Protein AF-E5B4K0-F1 (afdb_monomer)

Structure (mmCIF, N/CA/C/O backbone):
data_AF-E5B4K0-F1
#
_entry.id   AF-E5B4K0-F1
#
loop_
_atom_site.group_PDB
_atom_site.id
_atom_site.type_symbol
_atom_site.label_atom_id
_atom_site.label_alt_id
_atom_site.label_comp_id
_atom_site.label_asym_id
_atom_site.label_entity_id
_atom_site.label_seq_id
_atom_site.pdbx_PDB_ins_code
_atom_site.Cartn_x
_atom_site.Cartn_y
_atom_site.Cartn_z
_atom_site.occupancy
_atom_site.B_iso_or_equiv
_atom_site.auth_seq_id
_atom_site.auth_comp_id
_atom_site.auth_asym_id
_atom_site.auth_atom_id
_atom_site.pdbx_PDB_model_num
ATOM 1 N N . MET A 1 1 ? 5.678 26.317 7.328 1.00 36.53 1 MET A N 1
ATOM 2 C CA . MET A 1 1 ? 5.593 26.131 5.861 1.00 36.53 1 MET A CA 1
ATOM 3 C C . MET A 1 1 ? 6.779 25.273 5.383 1.00 36.53 1 MET A C 1
ATOM 5 O O . MET A 1 1 ? 7.618 25.761 4.651 1.00 36.53 1 MET A O 1
ATOM 9 N N . VAL A 1 2 ? 6.903 24.018 5.852 1.00 39.28 2 VAL A N 1
ATOM 10 C CA . VAL A 1 2 ? 8.105 23.170 5.602 1.00 39.28 2 VAL A CA 1
ATOM 11 C C . VAL A 1 2 ? 7.749 21.763 5.081 1.00 39.28 2 VAL A C 1
ATOM 13 O O . VAL A 1 2 ? 8.505 21.184 4.314 1.00 39.28 2 VAL A O 1
ATOM 16 N N . GLN A 1 3 ? 6.549 21.242 5.372 1.00 41.22 3 GLN A N 1
ATOM 17 C CA . GLN A 1 3 ? 6.121 19.887 4.969 1.00 41.22 3 GLN A CA 1
ATOM 18 C C . GLN A 1 3 ? 5.892 19.680 3.458 1.00 41.22 3 GLN A C 1
ATOM 20 O O . GLN A 1 3 ? 5.840 18.541 3.006 1.00 41.22 3 GLN A O 1
ATOM 25 N N . LYS A 1 4 ? 5.734 20.746 2.657 1.00 34.22 4 LYS A N 1
ATOM 26 C CA . LYS A 1 4 ? 5.436 20.610 1.217 1.00 34.22 4 LYS A CA 1
ATOM 27 C C . LYS A 1 4 ? 6.666 20.266 0.365 1.00 34.22 4 LYS A C 1
ATOM 29 O O . LYS A 1 4 ? 6.502 19.600 -0.651 1.00 34.22 4 LYS A O 1
ATOM 34 N N . LEU A 1 5 ? 7.876 20.682 0.760 1.00 35.62 5 LEU A N 1
ATOM 35 C CA . LEU A 1 5 ? 9.088 20.483 -0.053 1.00 35.62 5 LEU A CA 1
ATOM 36 C C . LEU A 1 5 ? 9.664 19.061 0.034 1.00 35.62 5 LEU A C 1
ATOM 38 O O . LEU A 1 5 ? 10.214 18.567 -0.946 1.00 35.62 5 LEU A O 1
ATOM 42 N N . THR A 1 6 ? 9.508 18.375 1.168 1.00 46.34 6 THR A N 1
ATOM 43 C CA . THR A 1 6 ? 10.035 17.013 1.360 1.00 46.34 6 THR A CA 1
ATOM 44 C C . THR A 1 6 ? 9.324 15.973 0.493 1.00 46.34 6 THR A C 1
ATOM 46 O O . THR A 1 6 ? 9.959 15.024 0.041 1.00 46.34 6 THR A O 1
ATOM 49 N N . CYS A 1 7 ? 8.039 16.176 0.178 1.00 49.97 7 CYS A N 1
ATOM 50 C CA . CYS A 1 7 ? 7.285 15.294 -0.717 1.00 49.97 7 CYS A CA 1
ATOM 51 C C . CYS A 1 7 ? 7.853 15.313 -2.152 1.00 49.97 7 CYS A C 1
ATOM 53 O O . CYS A 1 7 ? 8.132 14.254 -2.715 1.00 49.97 7 CYS A O 1
ATOM 55 N N . PHE A 1 8 ? 8.149 16.500 -2.700 1.00 48.94 8 PHE A N 1
ATOM 56 C CA . PHE A 1 8 ? 8.628 16.663 -4.082 1.00 48.94 8 PHE A CA 1
ATOM 57 C C . PHE A 1 8 ? 10.010 16.049 -4.356 1.00 48.94 8 PHE A C 1
ATOM 59 O O . PHE A 1 8 ? 10.260 15.597 -5.469 1.00 48.94 8 PHE A O 1
ATOM 66 N N . LEU A 1 9 ? 10.898 15.992 -3.359 1.00 58.66 9 LEU A N 1
ATOM 67 C CA . LEU A 1 9 ? 12.251 15.432 -3.515 1.00 58.66 9 LEU A CA 1
ATOM 68 C C . LEU A 1 9 ? 12.332 13.927 -3.213 1.00 58.66 9 LEU A C 1
ATOM 70 O O . LEU A 1 9 ? 13.318 13.276 -3.545 1.00 58.66 9 LEU A O 1
ATOM 74 N N . SER A 1 10 ? 11.299 13.352 -2.600 1.00 72.94 10 SER A N 1
ATOM 75 C CA . SER A 1 10 ? 11.307 11.952 -2.158 1.00 72.94 10 SER A CA 1
ATOM 76 C C . SER A 1 10 ? 11.067 10.932 -3.289 1.00 72.94 10 SER A C 1
ATOM 78 O O . SER A 1 10 ? 11.366 9.739 -3.140 1.00 72.94 10 SER A O 1
ATOM 80 N N . GLY A 1 11 ? 10.540 11.401 -4.428 1.00 82.62 11 GLY A N 1
ATOM 81 C CA . GLY A 1 11 ? 10.126 10.584 -5.573 1.00 82.62 11 GLY A CA 1
ATOM 82 C C . GLY A 1 11 ? 8.756 9.913 -5.410 1.00 82.62 11 GLY A C 1
ATOM 83 O O . GLY A 1 11 ? 8.321 9.213 -6.321 1.00 82.62 11 GLY A O 1
ATOM 84 N N . TRP A 1 12 ? 8.075 10.124 -4.281 1.00 87.31 12 TRP A N 1
ATOM 85 C CA . TRP A 1 12 ? 6.721 9.626 -4.049 1.00 87.31 12 TRP A CA 1
ATOM 86 C C . TRP A 1 12 ? 5.687 10.549 -4.686 1.00 87.31 12 TRP A C 1
ATOM 88 O O . TRP A 1 12 ? 5.725 11.767 -4.513 1.00 87.31 12 TRP A O 1
ATOM 98 N N . LYS A 1 13 ? 4.747 9.961 -5.421 1.00 89.56 13 LYS A N 1
ATOM 99 C CA . LYS A 1 13 ? 3.638 10.665 -6.070 1.00 89.56 13 LYS A CA 1
ATOM 100 C C . LYS A 1 13 ? 2.320 10.030 -5.648 1.00 89.56 13 LYS A C 1
ATOM 102 O O . LYS A 1 13 ? 2.295 8.860 -5.275 1.00 89.56 13 LYS A O 1
ATOM 107 N N . HIS A 1 14 ? 1.231 10.793 -5.712 1.00 89.75 14 HIS A N 1
ATOM 108 C CA . HIS A 1 14 ? -0.105 10.221 -5.552 1.00 89.75 14 HIS A CA 1
ATOM 109 C C . HIS A 1 14 ? -0.328 9.120 -6.592 1.00 89.75 14 HIS A C 1
ATOM 111 O O . HIS A 1 14 ? -0.024 9.316 -7.768 1.00 89.75 14 HIS A O 1
ATOM 117 N N . GLY A 1 15 ? -0.831 7.981 -6.130 1.00 89.81 15 GLY A N 1
ATOM 118 C CA . GLY A 1 15 ? -1.180 6.837 -6.963 1.00 89.81 15 GLY A CA 1
ATOM 119 C C . GLY A 1 15 ? -2.631 6.422 -6.761 1.00 89.81 15 GLY A C 1
ATOM 120 O O . GLY A 1 15 ? -3.379 7.042 -5.999 1.00 89.81 15 GLY A O 1
ATOM 121 N N . THR A 1 16 ? -3.010 5.351 -7.445 1.00 92.38 16 THR A N 1
ATOM 122 C CA . THR A 1 16 ? -4.329 4.718 -7.343 1.00 92.38 16 THR A CA 1
ATOM 123 C C . THR A 1 16 ? -4.284 3.449 -6.486 1.00 92.38 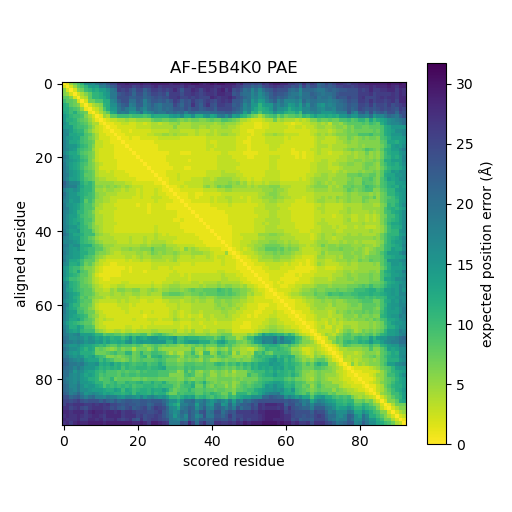16 THR A C 1
ATOM 125 O O . THR A 1 16 ? -3.208 2.950 -6.146 1.00 92.38 16 THR A O 1
ATOM 128 N N . ALA A 1 17 ? -5.459 2.912 -6.139 1.00 91.75 17 ALA A N 1
ATOM 129 C CA . ALA A 1 17 ? -5.558 1.594 -5.511 1.00 91.75 17 ALA A CA 1
ATOM 130 C C . ALA A 1 17 ? -4.969 0.497 -6.418 1.00 91.75 17 ALA A C 1
ATOM 132 O O . ALA A 1 17 ? -4.303 -0.409 -5.923 1.00 91.75 17 ALA A O 1
ATOM 133 N N . ASP A 1 18 ? -5.132 0.628 -7.738 1.00 94.25 18 ASP A N 1
ATOM 134 C CA . ASP A 1 18 ? -4.585 -0.310 -8.722 1.00 94.25 18 ASP A CA 1
ATOM 135 C C . ASP A 1 18 ? -3.055 -0.262 -8.769 1.00 94.25 18 ASP A C 1
ATOM 137 O O . ASP A 1 18 ? -2.405 -1.307 -8.771 1.00 94.25 18 ASP A O 1
ATOM 141 N N . ASP A 1 19 ? -2.457 0.936 -8.726 1.00 92.94 19 ASP A N 1
ATOM 142 C CA . ASP A 1 19 ? -0.998 1.086 -8.638 1.00 92.94 19 ASP A CA 1
ATOM 143 C C . ASP A 1 19 ? -0.442 0.435 -7.363 1.00 92.94 19 ASP A C 1
ATOM 145 O O . ASP A 1 19 ? 0.615 -0.201 -7.382 1.00 92.94 19 ASP A O 1
ATOM 149 N N . TYR A 1 20 ? -1.154 0.601 -6.246 1.00 93.88 20 TYR A N 1
ATOM 150 C CA . TYR A 1 20 ? -0.783 -0.004 -4.974 1.00 93.88 20 TYR A CA 1
ATOM 151 C C . TYR A 1 20 ? -0.910 -1.531 -5.014 1.00 93.88 20 TYR A C 1
ATOM 153 O O . TYR A 1 20 ? 0.011 -2.226 -4.589 1.00 93.88 20 TYR A O 1
ATOM 161 N N . ASN A 1 21 ? -2.004 -2.056 -5.573 1.00 94.94 21 ASN A N 1
ATOM 162 C CA . ASN A 1 21 ? -2.224 -3.491 -5.737 1.00 94.94 21 ASN A CA 1
ATOM 163 C C . ASN A 1 21 ? -1.149 -4.116 -6.638 1.00 94.94 21 ASN A C 1
ATOM 165 O O . ASN A 1 21 ? -0.528 -5.114 -6.281 1.00 94.94 21 ASN A O 1
ATOM 169 N N . LEU A 1 22 ? -0.837 -3.473 -7.765 1.00 94.38 22 LEU A N 1
ATOM 170 C CA . LEU A 1 22 ? 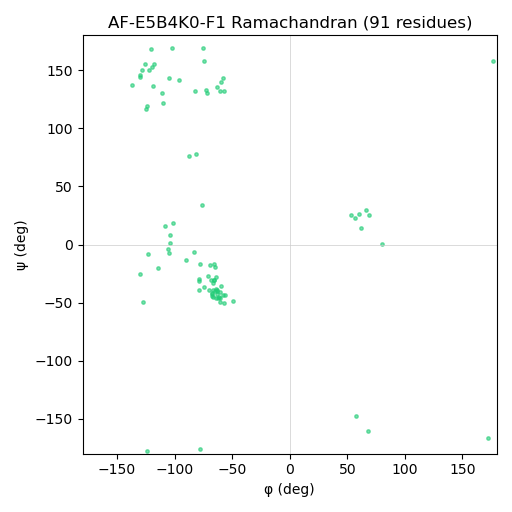0.260 -3.891 -8.635 1.00 94.38 22 LEU A CA 1
ATOM 171 C C . LEU A 1 22 ? 1.596 -3.914 -7.882 1.00 94.38 22 LEU A C 1
ATOM 173 O O . LEU A 1 22 ? 2.355 -4.873 -7.998 1.00 94.38 22 LEU A O 1
ATOM 177 N N . CYS A 1 23 ? 1.877 -2.889 -7.076 1.00 93.81 23 CYS A N 1
ATOM 178 C CA . CYS A 1 23 ? 3.084 -2.849 -6.260 1.00 93.81 23 CYS A CA 1
ATOM 179 C C . CYS A 1 23 ? 3.134 -3.983 -5.222 1.00 93.81 23 CYS A C 1
ATOM 181 O O . CYS A 1 23 ? 4.185 -4.601 -5.054 1.00 93.81 23 CYS A O 1
ATOM 183 N N . TYR A 1 24 ? 2.020 -4.269 -4.546 1.00 93.50 24 TYR A N 1
ATOM 184 C CA . TYR A 1 24 ? 1.926 -5.369 -3.586 1.00 93.50 24 TYR A CA 1
ATOM 185 C C . TYR A 1 24 ? 2.141 -6.725 -4.270 1.00 93.50 24 TYR A C 1
ATOM 187 O O . TYR A 1 24 ? 2.872 -7.560 -3.754 1.00 93.50 24 TYR A O 1
ATOM 195 N N . ASN A 1 25 ? 1.599 -6.933 -5.471 1.00 93.56 25 ASN A N 1
ATOM 196 C CA . ASN A 1 25 ? 1.817 -8.170 -6.229 1.00 93.56 25 ASN A CA 1
ATOM 197 C C . ASN A 1 25 ? 3.276 -8.354 -6.677 1.00 93.56 25 ASN A C 1
ATOM 199 O O . ASN A 1 25 ? 3.746 -9.483 -6.793 1.00 93.56 25 ASN A O 1
ATOM 203 N N . LEU A 1 26 ? 4.004 -7.260 -6.925 1.00 93.94 26 LEU A N 1
ATOM 204 C CA . LEU A 1 26 ? 5.414 -7.308 -7.327 1.00 93.94 26 LEU A CA 1
ATOM 205 C C . LEU A 1 26 ? 6.370 -7.554 -6.154 1.00 93.94 26 LEU A C 1
ATOM 207 O O . LEU A 1 26 ? 7.376 -8.241 -6.324 1.00 93.94 26 LEU A O 1
ATOM 211 N N . TYR A 1 27 ? 6.095 -6.954 -4.994 1.00 92.62 27 TYR A N 1
ATOM 212 C CA . TYR A 1 27 ? 7.058 -6.872 -3.887 1.00 92.62 27 TYR A CA 1
ATOM 213 C C . TYR A 1 27 ? 6.559 -7.463 -2.566 1.00 92.62 27 TYR A C 1
ATOM 215 O O . TYR A 1 27 ? 7.336 -7.590 -1.621 1.00 92.62 27 TYR A O 1
ATOM 223 N N . GLY A 1 28 ? 5.284 -7.828 -2.490 1.00 89.31 28 GLY A N 1
ATOM 224 C CA . GLY A 1 28 ? 4.619 -8.216 -1.257 1.00 89.31 28 GLY A CA 1
ATOM 225 C C . GLY A 1 28 ? 4.449 -7.046 -0.288 1.00 89.31 28 GLY A C 1
ATOM 226 O O . GLY A 1 28 ? 4.501 -5.867 -0.645 1.00 89.31 28 GLY A O 1
ATOM 227 N N . GLY A 1 29 ? 4.240 -7.393 0.975 1.00 86.19 29 GLY A N 1
ATOM 228 C CA . GLY A 1 29 ? 4.083 -6.457 2.076 1.00 86.19 29 GLY A CA 1
ATOM 229 C C . GLY A 1 29 ? 3.660 -7.194 3.341 1.00 86.19 29 GLY A C 1
ATOM 230 O O . GLY A 1 29 ? 3.708 -8.420 3.408 1.00 86.19 29 GLY A O 1
ATOM 231 N N . SER A 1 30 ? 3.212 -6.450 4.346 1.00 84.81 30 SER A N 1
ATOM 232 C CA . SER A 1 30 ? 2.582 -7.048 5.524 1.00 84.81 30 SER A CA 1
ATOM 233 C C . SER A 1 30 ? 1.166 -7.534 5.194 1.00 84.81 30 SER A C 1
ATOM 235 O O . SER A 1 30 ? 0.521 -7.032 4.268 1.00 84.81 30 SER A O 1
ATOM 237 N N . PHE A 1 31 ? 0.650 -8.471 5.991 1.00 85.25 31 PHE A N 1
ATOM 238 C CA . PHE A 1 31 ? -0.761 -8.863 5.964 1.00 85.25 31 PHE A CA 1
ATOM 239 C C . PHE A 1 31 ? -1.681 -7.655 6.196 1.00 85.25 31 PHE A C 1
ATOM 241 O O . PHE A 1 31 ? -2.637 -7.447 5.455 1.00 85.25 31 PHE A O 1
ATOM 248 N N . MET A 1 32 ? -1.335 -6.796 7.162 1.00 82.56 32 MET A N 1
ATOM 249 C CA . MET A 1 32 ? -2.118 -5.593 7.487 1.00 82.56 32 MET A CA 1
ATOM 250 C C . MET A 1 32 ? -2.152 -4.570 6.346 1.00 82.56 32 MET A C 1
ATOM 252 O O . MET A 1 32 ? -3.029 -3.713 6.308 1.00 82.56 32 MET A O 1
ATOM 256 N N . THR A 1 33 ? -1.203 -4.663 5.415 1.00 85.56 33 THR A N 1
ATOM 257 C CA . THR A 1 33 ? -1.104 -3.793 4.241 1.00 85.56 33 THR A CA 1
ATOM 258 C C . THR A 1 33 ? -1.564 -4.491 2.959 1.00 85.56 33 THR A C 1
ATOM 260 O O . THR A 1 33 ? -1.376 -3.952 1.875 1.00 85.56 33 THR A O 1
ATOM 263 N N . HIS A 1 34 ? -2.141 -5.692 3.047 1.00 91.06 34 HIS A N 1
ATOM 264 C CA . HIS A 1 34 ? -2.702 -6.367 1.881 1.00 91.06 34 HIS A CA 1
ATOM 265 C C . HIS A 1 34 ? -3.874 -5.542 1.316 1.00 91.06 34 HIS A C 1
ATOM 267 O O . HIS A 1 34 ? -4.707 -5.098 2.111 1.00 91.06 34 HIS A O 1
ATOM 273 N N . PRO A 1 35 ? -3.994 -5.346 -0.014 1.00 92.19 35 PRO A N 1
ATOM 274 C CA . PRO A 1 35 ? -5.063 -4.545 -0.620 1.00 92.19 35 PRO A CA 1
ATOM 275 C C . PRO A 1 35 ? -6.463 -4.917 -0.115 1.00 92.19 35 PRO A C 1
ATOM 277 O O . PRO A 1 35 ? -7.187 -4.053 0.369 1.00 92.19 35 PRO A O 1
ATOM 280 N N . ASP A 1 36 ? -6.791 -6.211 -0.102 1.00 92.38 36 ASP A N 1
ATOM 281 C CA . ASP A 1 36 ? -8.090 -6.692 0.390 1.00 92.38 36 ASP A CA 1
ATOM 282 C C . ASP A 1 36 ? -8.314 -6.427 1.886 1.00 92.38 36 ASP A C 1
ATOM 284 O O . ASP A 1 36 ? -9.418 -6.068 2.298 1.00 92.38 36 ASP A O 1
ATOM 288 N N . VAL A 1 37 ? -7.268 -6.559 2.711 1.00 89.88 37 VAL A N 1
ATOM 289 C CA . VAL A 1 37 ? -7.343 -6.271 4.152 1.00 89.88 37 VAL A CA 1
ATOM 290 C C . VAL A 1 37 ? -7.546 -4.774 4.372 1.00 89.88 37 VAL A C 1
ATOM 292 O O . VAL A 1 37 ? -8.385 -4.380 5.179 1.00 89.88 37 VAL A O 1
ATOM 295 N N . LEU A 1 38 ? -6.844 -3.930 3.615 1.00 89.25 38 LEU A N 1
ATOM 296 C CA . LEU A 1 38 ? -7.019 -2.482 3.659 1.00 89.25 38 LEU A CA 1
ATOM 297 C C . LEU A 1 38 ? -8.431 -2.075 3.239 1.00 89.25 38 LEU A C 1
ATOM 299 O O . LEU A 1 38 ? -9.058 -1.304 3.958 1.00 89.25 38 LEU A O 1
ATOM 303 N N . SER A 1 39 ? -8.959 -2.626 2.143 1.00 90.00 39 SER A N 1
ATOM 304 C CA . SER A 1 39 ? -10.333 -2.365 1.697 1.00 90.00 39 SER A CA 1
ATOM 305 C C . SER A 1 39 ? -11.373 -2.846 2.710 1.00 90.00 39 SER A C 1
ATOM 307 O O . SER A 1 39 ? -12.357 -2.153 2.969 1.00 90.00 39 SER A O 1
ATOM 309 N N . PHE A 1 40 ? -11.155 -4.005 3.337 1.00 90.12 40 PHE A N 1
ATOM 310 C CA . PHE A 1 40 ? -12.009 -4.493 4.417 1.00 90.12 40 PHE A CA 1
ATOM 311 C C . PHE 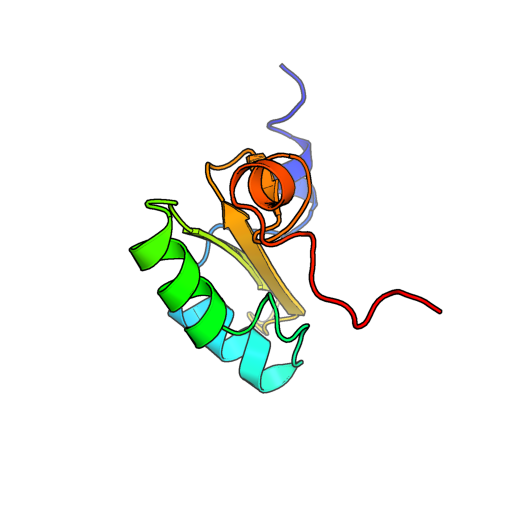A 1 40 ? -12.019 -3.533 5.615 1.00 90.12 40 PHE A C 1
ATOM 313 O O . PHE A 1 40 ? -13.088 -3.160 6.106 1.00 90.12 40 PHE A O 1
ATOM 320 N N . LEU A 1 41 ? -10.840 -3.108 6.075 1.00 86.88 41 LEU A N 1
ATOM 321 C CA . LEU A 1 41 ? -10.695 -2.196 7.212 1.00 86.88 41 LEU A CA 1
ATOM 322 C C . LEU A 1 41 ? -11.249 -0.803 6.898 1.00 86.88 41 LEU A C 1
ATOM 324 O O . LEU A 1 41 ? -11.919 -0.216 7.743 1.00 86.88 41 LEU A O 1
ATOM 328 N N . GLU A 1 42 ? -11.031 -0.303 5.684 1.00 87.62 42 GLU A N 1
ATOM 329 C CA . GLU A 1 42 ? -11.575 0.964 5.198 1.00 87.62 42 GLU A CA 1
ATOM 330 C C . GLU A 1 42 ? -13.104 0.980 5.284 1.00 87.62 42 GLU A C 1
ATOM 332 O O . GLU A 1 42 ? -13.678 1.876 5.905 1.00 87.62 42 GLU A O 1
ATOM 337 N N . ASN A 1 43 ? -13.752 -0.066 4.764 1.00 87.44 43 ASN A N 1
ATOM 338 C CA . ASN A 1 43 ? -15.206 -0.209 4.805 1.00 87.44 43 ASN A CA 1
ATOM 339 C C . ASN A 1 43 ? -15.744 -0.365 6.233 1.00 87.44 43 ASN A C 1
ATOM 341 O O . ASN A 1 43 ? -16.783 0.200 6.572 1.00 87.44 43 ASN A O 1
ATOM 345 N N . ARG A 1 44 ? -15.047 -1.123 7.086 1.00 86.75 44 ARG A N 1
ATOM 346 C CA . ARG A 1 44 ? -15.491 -1.396 8.459 1.00 86.75 44 ARG A CA 1
ATOM 347 C C . ARG A 1 44 ? -15.324 -0.198 9.394 1.00 86.75 44 ARG A C 1
ATOM 349 O O . ARG A 1 44 ? -16.138 -0.016 10.295 1.00 86.75 44 ARG A O 1
ATOM 356 N N . LEU A 1 45 ? -14.253 0.573 9.220 1.00 84.12 45 LEU A N 1
ATOM 357 C CA . LEU A 1 45 ? -13.843 1.633 10.147 1.00 84.12 45 LEU A CA 1
ATOM 358 C C . LEU A 1 45 ? -14.152 3.040 9.617 1.00 84.12 45 LEU A C 1
ATOM 360 O O . LEU A 1 45 ? -13.989 4.017 10.345 1.00 84.12 45 LEU A O 1
ATOM 364 N N . GLY A 1 46 ? -14.605 3.158 8.365 1.00 83.06 46 GLY A N 1
ATOM 365 C CA . GLY A 1 46 ? -14.917 4.442 7.737 1.00 83.06 46 GLY A CA 1
ATOM 366 C C . GLY A 1 46 ? -13.680 5.302 7.476 1.00 83.06 46 GLY A C 1
ATOM 367 O O . GLY A 1 46 ? -13.771 6.532 7.444 1.00 83.06 46 GLY A O 1
ATOM 368 N N . PHE A 1 47 ? -12.512 4.674 7.328 1.00 83.12 47 PHE A N 1
ATOM 369 C CA . PHE A 1 47 ? -11.293 5.380 6.952 1.00 83.12 47 PHE A CA 1
ATOM 370 C C . PHE A 1 47 ? -11.303 5.737 5.466 1.00 83.12 47 PHE A C 1
ATOM 372 O O . PHE A 1 47 ? -12.186 5.338 4.717 1.00 83.12 47 PHE A O 1
ATOM 379 N N . ARG A 1 48 ? -10.353 6.576 5.046 1.00 84.62 48 ARG A N 1
ATOM 380 C CA . ARG A 1 48 ? -10.129 6.868 3.628 1.00 84.62 48 ARG A CA 1
ATOM 381 C C . ARG A 1 48 ? -8.686 6.587 3.280 1.00 84.62 48 ARG A C 1
ATOM 383 O O . ARG A 1 48 ? -7.789 7.265 3.799 1.00 84.62 48 ARG A O 1
ATOM 390 N N . SER A 1 49 ? -8.486 5.618 2.400 1.00 88.12 49 SER A N 1
ATOM 391 C CA . SER A 1 49 ? -7.172 5.248 1.899 1.00 88.12 49 SER A CA 1
ATOM 392 C C . SER A 1 49 ? -6.656 6.312 0.935 1.00 88.12 49 SER A C 1
ATOM 394 O O . SER A 1 49 ? -7.361 6.815 0.062 1.00 88.12 49 SER A O 1
ATOM 396 N N . THR A 1 50 ? -5.404 6.716 1.122 1.00 90.62 50 THR A N 1
ATOM 397 C CA . THR A 1 50 ? -4.666 7.544 0.167 1.00 90.62 50 THR A CA 1
ATOM 398 C C . THR A 1 50 ? -3.391 6.811 -0.205 1.00 90.62 50 THR A C 1
ATOM 400 O O . THR A 1 50 ? -2.552 6.543 0.660 1.00 90.62 50 THR A O 1
ATOM 403 N N . TYR A 1 51 ? -3.257 6.514 -1.493 1.00 91.06 51 TYR A N 1
ATOM 404 C CA . TYR A 1 51 ? -2.144 5.755 -2.044 1.00 91.06 51 TYR A CA 1
ATOM 405 C C . TYR A 1 51 ? -1.066 6.683 -2.593 1.00 91.06 51 TYR A C 1
ATOM 407 O O . TYR A 1 51 ? -1.352 7.709 -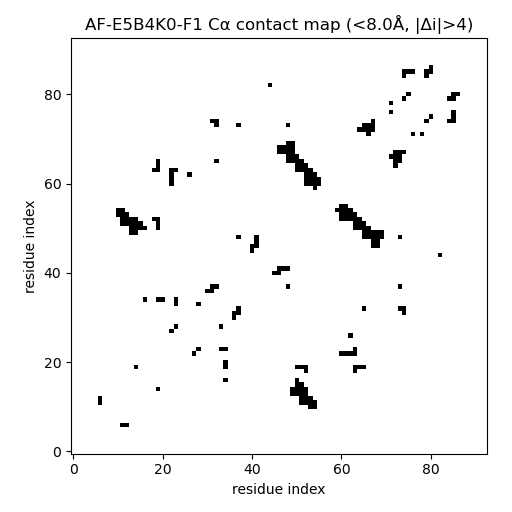3.225 1.00 91.06 51 TYR A O 1
ATOM 415 N N . PHE A 1 52 ? 0.184 6.294 -2.376 1.00 90.94 52 PHE A N 1
ATOM 416 C CA . PHE A 1 52 ? 1.329 6.886 -3.046 1.00 90.94 52 PHE A CA 1
ATOM 417 C C . PHE A 1 52 ? 2.202 5.787 -3.620 1.00 90.94 52 PHE A C 1
ATOM 419 O O . PHE A 1 52 ? 2.386 4.736 -3.008 1.00 90.94 52 PHE A O 1
ATOM 426 N N . VAL A 1 53 ? 2.780 6.062 -4.778 1.00 92.44 53 VAL A N 1
ATOM 427 C CA . VAL A 1 53 ? 3.728 5.169 -5.429 1.00 92.44 53 VAL A CA 1
ATOM 428 C C . VAL A 1 53 ? 4.998 5.909 -5.784 1.00 92.44 53 VAL A C 1
ATOM 430 O O . VAL A 1 53 ? 5.004 7.118 -6.034 1.00 92.44 53 VAL A O 1
ATOM 433 N N . LYS A 1 54 ? 6.092 5.161 -5.791 1.00 92.69 54 LYS A N 1
ATOM 434 C CA . LYS A 1 54 ? 7.389 5.618 -6.257 1.00 92.69 54 LYS A CA 1
ATOM 435 C C . LYS A 1 54 ? 7.716 4.880 -7.541 1.00 92.69 54 LYS A C 1
ATOM 437 O O . LYS A 1 54 ? 7.619 3.655 -7.589 1.00 92.69 54 LYS A O 1
ATOM 442 N N . ARG A 1 55 ? 8.109 5.627 -8.567 1.00 91.69 55 ARG A N 1
ATOM 443 C CA . ARG A 1 55 ? 8.561 5.085 -9.851 1.00 91.69 55 ARG A CA 1
ATOM 444 C C . ARG A 1 55 ? 9.979 5.565 -10.151 1.00 91.69 55 ARG A C 1
ATOM 446 O O . ARG A 1 55 ? 10.378 6.632 -9.677 1.00 91.69 55 ARG A O 1
ATOM 453 N N . ASP A 1 56 ? 10.751 4.758 -10.871 1.00 90.19 56 ASP A N 1
ATOM 454 C CA . ASP A 1 56 ? 12.051 5.174 -11.402 1.00 90.19 56 ASP A CA 1
ATOM 455 C C . ASP A 1 56 ? 11.892 6.050 -12.661 1.00 90.19 56 ASP A C 1
ATOM 457 O O . ASP A 1 56 ? 10.783 6.401 -13.064 1.00 90.19 56 ASP A O 1
ATOM 461 N N . LYS A 1 57 ? 13.011 6.429 -13.290 1.00 88.50 57 LYS A N 1
ATOM 462 C CA . LYS A 1 57 ? 13.010 7.257 -14.510 1.00 88.50 57 LYS A CA 1
ATOM 463 C C . LYS A 1 57 ? 12.397 6.561 -15.735 1.00 88.50 57 LYS A C 1
ATOM 465 O O . LYS A 1 57 ? 12.070 7.245 -16.696 1.00 88.50 57 LYS A O 1
ATOM 470 N N . ASN A 1 58 ? 12.258 5.237 -15.700 1.00 90.56 58 ASN A N 1
ATOM 471 C CA . ASN A 1 58 ? 11.674 4.412 -16.755 1.00 90.56 58 ASN A CA 1
ATOM 472 C C . ASN A 1 58 ? 10.227 4.010 -16.417 1.00 90.56 58 ASN A C 1
ATOM 474 O O . ASN A 1 58 ? 9.715 3.037 -16.966 1.00 90.56 58 ASN A O 1
ATOM 478 N N . GLU A 1 59 ? 9.582 4.719 -15.483 1.00 86.44 59 GLU A N 1
ATOM 479 C CA . GLU A 1 59 ? 8.227 4.451 -14.987 1.00 86.44 59 GLU A CA 1
ATOM 480 C C . GLU A 1 59 ? 8.046 3.083 -14.303 1.00 86.44 59 GLU A C 1
ATOM 482 O O . GLU A 1 59 ? 6.917 2.666 -14.017 1.00 86.44 59 GLU A O 1
ATOM 487 N N . LYS A 1 60 ? 9.136 2.393 -13.946 1.00 90.50 60 LYS A N 1
ATOM 488 C CA . LYS A 1 60 ? 9.067 1.139 -13.193 1.00 90.50 60 LYS A CA 1
ATOM 489 C C . LYS A 1 60 ? 8.666 1.425 -11.749 1.00 90.50 60 LYS A C 1
ATOM 491 O O . LYS A 1 60 ? 9.276 2.269 -11.095 1.00 90.50 60 LYS A O 1
ATOM 496 N N . LEU A 1 61 ? 7.672 0.699 -11.234 1.00 92.06 61 LEU A N 1
ATOM 497 C CA . LEU A 1 61 ? 7.295 0.754 -9.818 1.00 92.06 61 LEU A CA 1
ATOM 498 C C . LEU A 1 61 ? 8.473 0.331 -8.935 1.00 92.06 61 LEU A C 1
ATOM 500 O O . LEU A 1 61 ? 9.109 -0.682 -9.192 1.00 92.06 61 LEU A O 1
ATOM 504 N N . LEU A 1 62 ? 8.754 1.121 -7.902 1.00 92.31 62 LEU A N 1
ATOM 505 C CA . LEU A 1 62 ? 9.792 0.864 -6.900 1.00 92.31 62 LEU A CA 1
ATOM 506 C C . LEU A 1 62 ? 9.215 0.625 -5.504 1.00 92.31 62 LEU A C 1
ATOM 508 O O . LEU A 1 62 ? 9.904 0.102 -4.636 1.00 92.31 62 LEU A O 1
ATOM 512 N N . GLY A 1 63 ? 7.984 1.069 -5.262 1.00 90.44 63 GLY A N 1
ATOM 513 C CA . GLY A 1 63 ? 7.342 0.950 -3.965 1.00 90.44 63 GLY A CA 1
ATOM 514 C C . GLY A 1 63 ? 5.976 1.619 -3.937 1.00 90.44 63 GLY A C 1
ATOM 515 O O . GLY A 1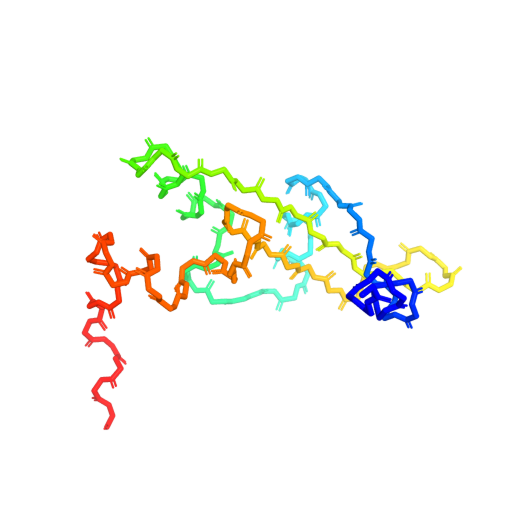 63 ? 5.688 2.521 -4.729 1.00 90.44 63 GLY A O 1
ATOM 516 N N . GLY A 1 64 ? 5.153 1.174 -2.996 1.00 91.25 64 GLY A N 1
ATOM 517 C CA . GLY A 1 64 ? 3.789 1.625 -2.782 1.00 91.25 64 GLY A CA 1
ATOM 518 C C . GLY A 1 64 ? 3.553 1.809 -1.292 1.00 91.25 64 GLY A C 1
ATOM 519 O O . GLY A 1 64 ? 3.988 0.991 -0.485 1.00 91.25 64 GLY A O 1
ATOM 520 N N . LEU A 1 65 ? 2.885 2.895 -0.921 1.00 89.00 65 LEU A N 1
ATOM 521 C CA . LEU A 1 65 ? 2.486 3.169 0.453 1.00 89.00 65 LEU A CA 1
ATOM 522 C C . LEU A 1 65 ? 1.001 3.529 0.490 1.00 89.00 65 LEU A C 1
ATOM 524 O O . LEU A 1 65 ? 0.481 4.185 -0.416 1.00 89.00 65 LEU A O 1
ATOM 528 N N . CYS A 1 66 ? 0.336 3.128 1.567 1.00 89.44 66 CYS A N 1
ATOM 529 C CA . CYS A 1 66 ? -1.033 3.521 1.860 1.00 89.44 66 CYS A CA 1
ATOM 530 C C . CYS A 1 66 ? -1.066 4.289 3.182 1.00 89.44 66 CYS A C 1
ATOM 532 O O . CYS A 1 66 ? -0.425 3.898 4.159 1.00 89.44 66 CYS A O 1
ATOM 534 N N . THR A 1 67 ? -1.816 5.388 3.208 1.00 87.12 67 THR A N 1
ATOM 535 C CA . THR A 1 67 ? -2.110 6.150 4.428 1.00 87.12 67 THR A CA 1
ATOM 536 C C . THR A 1 67 ? -3.601 6.192 4.686 1.00 87.12 67 THR A C 1
ATOM 538 O O . THR A 1 67 ? -4.396 6.180 3.745 1.00 87.12 67 THR A O 1
ATOM 541 N N . TRP A 1 68 ? -3.973 6.329 5.955 1.00 85.81 68 TRP A N 1
ATOM 542 C CA . TRP A 1 68 ? -5.331 6.687 6.348 1.00 85.81 68 TRP A CA 1
ATOM 543 C C . TRP A 1 68 ? -5.394 8.141 6.804 1.00 85.81 68 TRP A C 1
ATOM 545 O O . TRP A 1 68 ? -4.459 8.682 7.404 1.00 85.81 68 TRP A O 1
ATOM 555 N N . ASN A 1 69 ? -6.501 8.810 6.466 1.00 75.62 69 ASN A N 1
ATOM 556 C CA . ASN A 1 69 ? -6.801 10.188 6.877 1.00 75.62 69 ASN A CA 1
ATOM 557 C C . ASN A 1 69 ? -5.686 11.208 6.547 1.00 75.62 69 ASN A C 1
ATOM 559 O O . ASN A 1 69 ? -5.582 12.254 7.192 1.00 75.62 69 ASN A O 1
ATOM 563 N N . LYS A 1 70 ? -4.861 10.915 5.528 1.00 68.44 70 LYS A N 1
ATOM 564 C CA . LYS A 1 70 ? -3.728 11.733 5.050 1.00 68.44 70 LYS A CA 1
ATOM 565 C C . LYS A 1 70 ? -2.664 12.052 6.112 1.00 68.44 70 LYS A C 1
ATOM 567 O O . LYS A 1 70 ? -1.973 13.064 5.983 1.00 68.44 70 LYS A O 1
ATOM 572 N N . ARG A 1 71 ? -2.553 11.253 7.178 1.00 67.12 71 ARG A N 1
ATOM 573 C CA . ARG A 1 71 ? -1.634 11.542 8.294 1.00 67.12 71 ARG A CA 1
ATOM 574 C C . ARG A 1 71 ? -0.715 10.383 8.644 1.00 67.12 71 ARG A C 1
ATOM 576 O O . ARG A 1 71 ? 0.486 10.608 8.723 1.00 67.12 71 ARG A O 1
ATOM 583 N N . ASN A 1 72 ? -1.264 9.184 8.814 1.00 73.56 72 ASN A N 1
ATOM 584 C CA . ASN A 1 72 ? -0.516 8.023 9.295 1.00 73.56 72 ASN A CA 1
ATOM 585 C C . ASN A 1 72 ? -0.496 6.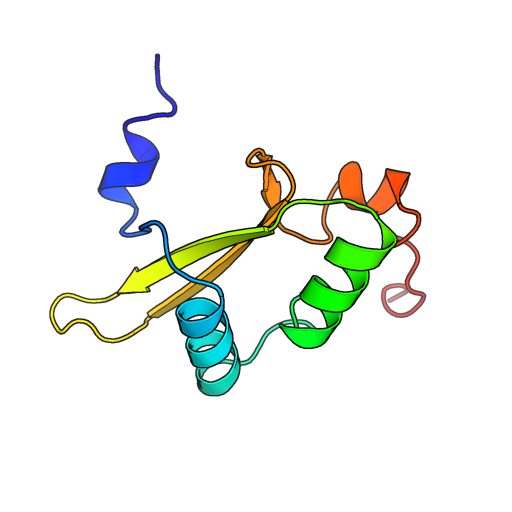919 8.240 1.00 73.56 72 ASN A C 1
ATOM 587 O O . ASN A 1 72 ? -1.392 6.856 7.388 1.00 73.56 72 ASN A O 1
ATOM 591 N N . PHE A 1 73 ? 0.512 6.048 8.300 1.00 75.19 73 PHE A N 1
ATOM 592 C CA . PHE A 1 73 ? 0.491 4.822 7.512 1.00 75.19 73 PHE A CA 1
ATOM 593 C C . PHE A 1 73 ? -0.754 4.010 7.876 1.00 75.19 73 PHE A C 1
ATOM 595 O O . PHE A 1 73 ? -1.234 4.026 9.012 1.00 75.19 73 PHE A O 1
ATOM 602 N 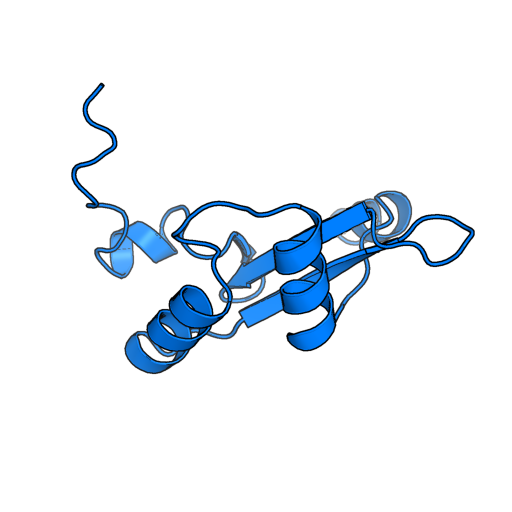N . ALA A 1 74 ? -1.338 3.359 6.875 1.00 76.00 74 ALA A N 1
ATOM 603 C CA . ALA A 1 74 ? -2.500 2.524 7.113 1.00 76.00 74 ALA A CA 1
ATOM 604 C C . ALA A 1 74 ? -2.145 1.408 8.106 1.00 76.00 74 ALA A C 1
ATOM 606 O O . ALA A 1 74 ? -1.057 0.837 8.036 1.00 76.00 74 ALA A O 1
ATOM 607 N N . ALA A 1 75 ? -3.069 1.119 9.023 1.00 68.81 75 ALA A N 1
ATOM 608 C CA . ALA A 1 75 ? -2.896 0.138 10.092 1.00 68.81 75 ALA A CA 1
ATOM 609 C C . ALA A 1 75 ? -1.727 0.402 11.071 1.00 68.81 75 ALA A C 1
ATOM 611 O O . ALA A 1 75 ? -1.242 -0.537 11.699 1.00 68.81 75 ALA A O 1
ATOM 612 N N . THR A 1 76 ? -1.303 1.661 11.259 1.00 69.50 76 THR A N 1
ATOM 613 C CA . THR A 1 76 ? -0.311 2.036 12.288 1.00 69.50 76 THR A CA 1
ATOM 614 C C . THR A 1 76 ? -0.840 3.059 13.300 1.00 69.50 76 THR A C 1
ATOM 616 O O . THR A 1 76 ? -1.892 3.682 13.125 1.00 69.50 76 THR A O 1
ATOM 619 N N . ASP A 1 77 ? -0.075 3.239 1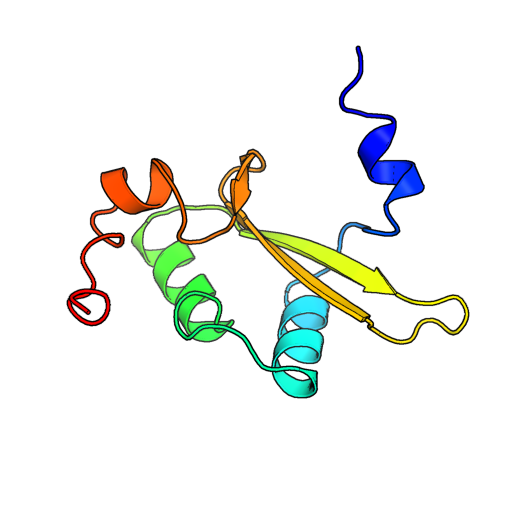4.381 1.00 71.56 77 ASP A N 1
ATOM 620 C CA . ASP A 1 77 ? -0.206 4.325 15.358 1.00 71.56 77 ASP A CA 1
ATOM 621 C C . ASP A 1 77 ? -1.583 4.433 16.046 1.00 71.56 77 ASP A C 1
ATOM 623 O O . ASP A 1 77 ? -2.266 3.448 16.329 1.00 71.56 77 ASP A O 1
ATOM 627 N N . LYS A 1 78 ? -1.978 5.666 16.380 1.00 70.06 78 LYS A N 1
ATOM 628 C CA . LYS A 1 78 ? -3.188 5.998 17.137 1.00 70.06 78 LYS A CA 1
ATOM 629 C C . LYS A 1 78 ? -4.470 5.617 16.402 1.00 70.06 78 LYS A C 1
ATOM 631 O O . LYS A 1 78 ? -5.471 5.361 17.063 1.00 70.06 78 LYS A O 1
ATOM 636 N N . ASP A 1 79 ? -4.450 5.591 15.069 1.00 71.00 79 ASP A N 1
ATOM 637 C CA . ASP A 1 79 ? -5.605 5.152 14.281 1.00 71.00 79 ASP A CA 1
ATOM 638 C C . ASP A 1 79 ? -5.813 3.641 14.445 1.00 71.00 79 ASP A C 1
ATOM 640 O O . ASP A 1 79 ? -6.946 3.203 14.641 1.00 71.00 79 ASP A O 1
ATOM 644 N N . ALA A 1 80 ? -4.724 2.861 14.482 1.00 70.75 80 ALA A N 1
ATOM 645 C CA . ALA A 1 80 ? -4.774 1.432 14.773 1.00 70.75 80 ALA A CA 1
ATOM 646 C C . ALA A 1 80 ? -5.218 1.135 16.217 1.00 70.75 80 ALA A C 1
ATOM 648 O O . ALA A 1 80 ? -6.114 0.316 16.417 1.00 70.75 80 ALA A O 1
ATOM 649 N N . GLN A 1 81 ? -4.672 1.857 17.205 1.00 73.12 81 GLN A N 1
ATOM 650 C CA . GLN A 1 81 ? -5.064 1.735 18.621 1.00 73.12 81 GLN A CA 1
ATOM 651 C C . GLN A 1 81 ? -6.541 2.076 18.837 1.00 73.12 81 GLN A C 1
ATOM 653 O O . GLN A 1 81 ? -7.281 1.351 19.497 1.00 73.12 81 GLN A O 1
ATOM 658 N N . ARG A 1 82 ? -7.008 3.181 18.244 1.00 72.69 82 ARG A N 1
ATOM 659 C CA . ARG A 1 82 ? -8.400 3.627 18.373 1.00 72.69 82 ARG A CA 1
ATOM 660 C C . ARG A 1 82 ? -9.382 2.662 17.712 1.00 72.69 82 ARG A C 1
ATOM 662 O O . ARG A 1 82 ? -10.509 2.537 18.182 1.00 72.69 82 ARG A O 1
ATOM 669 N N . ALA A 1 83 ? -8.969 2.018 16.625 1.00 71.88 83 ALA A N 1
ATOM 670 C CA . ALA A 1 83 ? -9.759 1.007 15.935 1.00 71.88 83 ALA A CA 1
ATOM 671 C C . ALA A 1 83 ? -9.648 -0.397 16.558 1.00 71.88 83 ALA A C 1
ATOM 673 O O . ALA A 1 83 ? -10.367 -1.295 16.124 1.00 71.88 83 ALA A O 1
ATOM 674 N N . GLY A 1 84 ? -8.767 -0.594 17.547 1.00 71.50 84 GLY A N 1
ATOM 675 C CA . GLY A 1 84 ? -8.523 -1.892 18.180 1.00 71.50 84 GLY A CA 1
ATOM 676 C C . GLY A 1 84 ? -7.899 -2.927 17.240 1.00 71.50 84 GLY A C 1
ATOM 677 O O . GLY A 1 84 ? -8.170 -4.115 17.381 1.00 71.50 84 GLY A O 1
ATOM 678 N N . ILE A 1 85 ? -7.119 -2.483 16.248 1.00 73.44 85 ILE A N 1
ATOM 679 C CA . ILE A 1 85 ? -6.431 -3.356 15.276 1.00 73.44 85 ILE A CA 1
ATOM 680 C C . ILE A 1 85 ? -4.921 -3.467 15.539 1.00 73.44 85 ILE A C 1
ATOM 682 O O . ILE A 1 85 ? -4.235 -4.208 14.841 1.00 73.44 85 ILE A O 1
ATOM 686 N N . ASP A 1 86 ? -4.405 -2.723 16.519 1.00 67.19 86 ASP A N 1
ATOM 687 C CA . ASP A 1 86 ? -3.034 -2.829 17.033 1.00 67.19 86 ASP A CA 1
ATOM 688 C C . ASP A 1 86 ? -2.817 -4.118 17.846 1.00 67.19 86 ASP A C 1
ATOM 690 O O . ASP A 1 86 ? -1.714 -4.660 17.882 1.00 67.19 86 ASP A O 1
ATOM 694 N N . PHE A 1 87 ? -3.886 -4.654 18.440 1.00 57.22 87 PHE A N 1
ATOM 695 C CA . PHE A 1 87 ? -3.921 -5.968 19.072 1.00 57.22 87 PHE A CA 1
ATOM 696 C C . PHE A 1 87 ? -4.126 -7.082 18.032 1.00 57.22 87 PHE A C 1
ATOM 698 O O . PHE A 1 87 ? -5.208 -7.651 17.907 1.00 57.22 87 PHE A O 1
ATOM 705 N N . TYR A 1 88 ? -3.064 -7.447 17.311 1.00 51.91 88 TYR A N 1
ATOM 706 C CA . TYR A 1 88 ? -2.952 -8.790 16.731 1.00 51.91 88 TYR A CA 1
ATOM 707 C C . TYR A 1 88 ? -1.857 -9.576 17.474 1.00 51.91 88 TYR A C 1
ATOM 709 O O . TYR A 1 88 ? -0.708 -9.134 17.505 1.00 51.91 88 TYR A O 1
ATOM 717 N N . PRO A 1 89 ? -2.172 -10.741 18.076 1.00 47.34 89 PRO A N 1
ATOM 718 C CA . PRO A 1 89 ? -1.302 -11.462 19.014 1.00 47.34 89 PRO A CA 1
ATOM 719 C 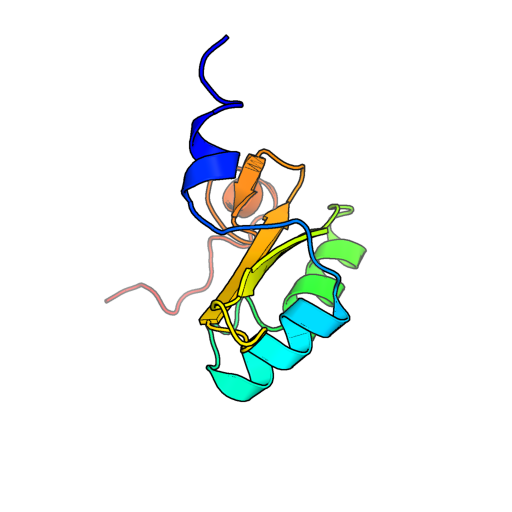C . PRO A 1 89 ? -0.139 -12.222 18.343 1.00 47.34 89 PRO A C 1
ATOM 721 O O . PRO A 1 89 ? 0.262 -13.280 18.812 1.00 47.34 89 PRO A O 1
ATOM 724 N N . PHE A 1 90 ? 0.417 -11.699 17.250 1.00 44.78 90 PHE A N 1
ATOM 725 C CA . PHE A 1 90 ? 1.602 -12.257 16.584 1.00 44.78 90 PHE A CA 1
ATOM 726 C C . PHE A 1 90 ? 2.886 -11.464 16.859 1.00 44.78 90 PHE A C 1
ATOM 728 O O . PHE A 1 90 ? 3.936 -11.836 16.348 1.00 44.78 90 PHE A O 1
ATOM 735 N N . ASN A 1 91 ? 2.826 -10.398 17.667 1.00 39.41 91 ASN A N 1
ATOM 736 C CA . ASN A 1 91 ? 3.992 -9.567 17.990 1.00 39.41 91 ASN A CA 1
ATOM 737 C C . ASN A 1 91 ? 4.503 -9.721 19.436 1.00 39.41 91 ASN A C 1
ATOM 739 O O . ASN A 1 91 ? 5.273 -8.888 19.904 1.00 39.41 91 ASN A O 1
ATOM 743 N N . ASN A 1 92 ? 4.097 -10.780 20.140 1.00 38.03 92 ASN A N 1
ATOM 744 C CA . ASN A 1 92 ? 4.757 -11.184 21.383 1.00 38.03 92 ASN A CA 1
ATOM 745 C C . ASN A 1 92 ? 5.917 -12.123 21.031 1.00 38.03 92 ASN A C 1
ATOM 747 O O . ASN A 1 92 ? 5.785 -13.343 21.131 1.00 38.03 92 ASN A O 1
ATOM 751 N N . GLY A 1 93 ? 7.004 -11.530 20.534 1.00 42.41 93 GLY A N 1
ATOM 752 C CA . GLY A 1 93 ? 8.334 -12.141 20.545 1.00 42.41 93 GLY A CA 1
ATOM 753 C C . GLY A 1 93 ? 9.036 -11.862 21.864 1.00 42.41 93 GLY A C 1
ATOM 754 O O . GLY A 1 93 ? 8.796 -10.769 22.425 1.00 42.41 93 GLY A O 1
#

Secondary structure (DSSP, 8-state):
--HHHHHHHHTEEE--HHHHHHHHHHH---GGG-HHHHHHHHHHHT--EEEEEEE-TT--EEEEEEEETTTEETT-HHHHHHHT-S--TT---

Radius of gyration: 14.22 Å; Cα contacts (8 Å, |Δi|>4): 119; chains: 1; bounding box: 28×38×38 Å

Organism: NCBI:txid889211

Solvent-accessible surface area (backbone atoms only — not comparable to full-atom values): 5666 Å² total; per-residue (Å²): 145,66,78,72,61,60,48,74,75,67,52,55,38,84,46,44,73,66,58,37,44,54,35,35,76,74,70,53,76,53,73,72,66,31,63,69,49,42,54,51,49,28,70,75,68,72,54,47,84,45,35,31,33,26,51,51,99,83,70,45,80,75,46,55,50,52,21,34,78,87,76,42,54,52,80,38,69,70,67,13,54,75,68,61,64,62,78,55,95,82,74,84,122

Nearest PDB structures (foldseek):
  1lrz-assembly1_A  TM=7.674E-01  e=3.933E-02  Staphylococcus aureus
  4rs2-assembly1_A  TM=5.195E-01  e=1.185E+00  Escherichia coli str. K-12 substr. MG1655
  4f6a-assembly1_B  TM=4.709E-01  e=8.116E-01  Halalkalibacterium halodurans C-125
  4e0a-assembly1_B  TM=3.227E-01  e=4.601E-01  Halalkalibacterium halodurans C-125
  5mvi-assembly3_A  TM=3.351E-01  e=1.432E+00  Salmonella enterica

Mean predicted aligned error: 8.59 Å

Foldseek 3Di:
DPVPPVCVVVQKDWDDLVLQQVQCVVPNDDPCSHSVNLVVCCVVVVWDKTKIFGADPVRHTDDIFIDTPVPGGRCDDPSVVVSVNVPDPPPPD

pLDDT: mean 78.14, std 17.38, range [34.22, 94.94]

Sequence (93 aa):
MVQKLTCFLSGWKHGTADDYNLCYNLYGGSFMTHPDVLSFLENRLGFRSTYFVKRDKNEKLLGGLCTWNKRNFAATDKDAQRAGIDFYPFNNG